Protein AF-A0A7M2J912-F1 (afdb_monomer_lite)

Organism: Pseudomonas fluorescens (NCBI:txid294)

Foldseek 3Di:
DPVPDPDPVCVVPDFPPDPVSKWKWKAQPVVRDIDIHADPDCPDDDSNVRRCVVVVNVQQGMWIWMWGQDPVRDIFTWIARRPHRDTDGDDDD

Radius of gyration: 13.6 Å; chains: 1; bounding box: 32×34×31 Å

Structure (mmCIF, N/CA/C/O backbone):
data_AF-A0A7M2J912-F1
#
_entry.id   AF-A0A7M2J912-F1
#
loop_
_atom_site.group_PDB
_atom_site.id
_atom_site.type_symbol
_atom_site.label_atom_id
_atom_site.label_alt_id
_atom_site.label_comp_id
_atom_site.label_asym_id
_atom_site.label_entity_id
_atom_site.label_seq_id
_atom_site.pdbx_PDB_ins_code
_atom_site.Cartn_x
_atom_site.Cartn_y
_atom_site.Cartn_z
_atom_site.occupancy
_atom_site.B_iso_or_equiv
_atom_site.auth_seq_id
_atom_site.auth_comp_id
_atom_site.auth_asym_id
_atom_site.auth_atom_id
_atom_site.pdbx_PDB_model_num
ATOM 1 N N . MET A 1 1 ? -13.683 -15.273 -6.089 1.00 50.94 1 MET A N 1
ATOM 2 C CA . MET A 1 1 ? -13.559 -13.847 -5.718 1.00 50.94 1 MET A CA 1
ATOM 3 C C . MET A 1 1 ? -14.308 -13.691 -4.410 1.00 50.94 1 MET A C 1
ATOM 5 O O . MET A 1 1 ? -15.406 -14.230 -4.341 1.00 50.94 1 MET A O 1
ATOM 9 N N . GLU A 1 2 ? -13.717 -13.071 -3.386 1.00 47.19 2 GLU A N 1
ATOM 10 C CA . GLU A 1 2 ? -14.394 -12.883 -2.091 1.00 47.19 2 GLU A CA 1
ATOM 11 C C . GLU A 1 2 ? -15.748 -12.171 -2.281 1.00 47.19 2 GLU A C 1
ATOM 13 O O . GLU A 1 2 ? -15.828 -11.255 -3.114 1.00 47.19 2 GLU A O 1
ATOM 18 N N . PRO A 1 3 ? -16.810 -12.558 -1.550 1.00 43.03 3 PRO A N 1
ATOM 19 C CA . PRO A 1 3 ? -18.105 -11.887 -1.623 1.00 43.03 3 PRO A CA 1
ATOM 20 C C . PRO A 1 3 ? -17.959 -10.377 -1.361 1.00 43.03 3 PRO A C 1
ATOM 22 O O . PRO A 1 3 ? -17.460 -9.967 -0.318 1.00 43.03 3 PRO A O 1
ATOM 25 N N . GLY A 1 4 ? -18.368 -9.543 -2.325 1.00 58.47 4 GLY A N 1
ATOM 26 C CA . GLY A 1 4 ? -18.256 -8.076 -2.254 1.00 58.47 4 GLY A CA 1
ATOM 27 C C . GLY A 1 4 ? -17.012 -7.469 -2.921 1.00 58.47 4 GLY A C 1
ATOM 28 O O . GLY A 1 4 ? -16.895 -6.246 -2.999 1.00 58.47 4 GLY A O 1
ATOM 29 N N . SER A 1 5 ? -16.095 -8.280 -3.455 1.00 49.88 5 SER A N 1
ATOM 30 C CA . SER A 1 5 ? -14.958 -7.777 -4.233 1.00 49.88 5 SER A CA 1
ATOM 31 C C . SER A 1 5 ? -15.402 -7.356 -5.640 1.00 49.88 5 SER A C 1
ATOM 33 O O . SER A 1 5 ? -15.755 -8.193 -6.467 1.00 49.88 5 SER A O 1
ATOM 35 N N . VAL A 1 6 ? -15.386 -6.048 -5.919 1.00 58.47 6 VAL A N 1
ATOM 36 C CA . VAL A 1 6 ? -15.851 -5.488 -7.204 1.00 58.47 6 VAL A CA 1
ATOM 37 C C . VAL A 1 6 ? -14.827 -5.600 -8.342 1.00 58.47 6 VAL A C 1
ATOM 39 O O . VAL A 1 6 ? -15.221 -5.573 -9.503 1.00 58.47 6 VAL A O 1
ATOM 42 N N . SER A 1 7 ? -13.526 -5.741 -8.047 1.00 58.28 7 SER A N 1
ATOM 43 C CA . SER A 1 7 ? -12.478 -6.060 -9.034 1.00 58.28 7 SER A CA 1
ATOM 44 C C . SER A 1 7 ? -11.099 -6.215 -8.376 1.00 58.28 7 SER A C 1
ATOM 46 O O . SER A 1 7 ? -10.679 -5.348 -7.616 1.00 58.28 7 SER A O 1
ATOM 48 N N . SER A 1 8 ? -10.341 -7.257 -8.732 1.00 64.38 8 SER A N 1
ATOM 49 C CA . SER A 1 8 ? -8.911 -7.407 -8.404 1.00 64.38 8 SER A CA 1
ATOM 50 C C . SER A 1 8 ? -7.988 -6.955 -9.548 1.00 64.38 8 SER A C 1
ATOM 52 O O . SER A 1 8 ? -6.763 -7.050 -9.430 1.00 64.38 8 SER A O 1
ATOM 54 N N . LYS A 1 9 ? -8.545 -6.420 -10.650 1.00 67.69 9 LYS A N 1
ATOM 55 C CA . LYS A 1 9 ? -7.769 -6.017 -11.840 1.00 67.69 9 LYS A CA 1
ATOM 56 C C . LYS A 1 9 ? -6.725 -4.940 -11.553 1.00 67.69 9 LYS A C 1
ATOM 58 O O . LYS A 1 9 ? -5.705 -4.920 -12.220 1.00 67.69 9 LYS A O 1
ATOM 63 N N . ALA A 1 10 ? -6.943 -4.083 -10.555 1.00 63.97 10 ALA A N 1
ATOM 64 C CA . ALA A 1 10 ? -5.972 -3.053 -10.174 1.00 63.97 10 ALA A CA 1
ATOM 65 C C . ALA A 1 10 ? -4.658 -3.634 -9.613 1.00 63.97 10 ALA A C 1
ATOM 67 O O . ALA A 1 10 ?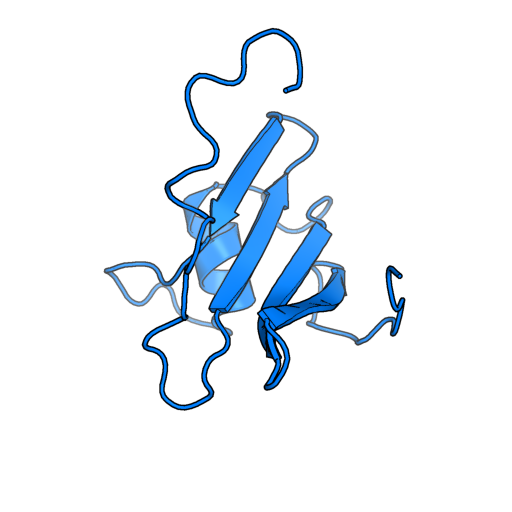 -3.629 -2.967 -9.653 1.00 63.97 10 ALA A O 1
ATOM 68 N N . ILE A 1 11 ? -4.691 -4.871 -9.103 1.00 66.94 11 ILE A N 1
ATOM 69 C CA . ILE A 1 11 ? -3.517 -5.612 -8.615 1.00 66.94 11 ILE A CA 1
ATOM 70 C C . ILE A 1 11 ? -2.999 -6.573 -9.706 1.00 66.94 11 ILE A C 1
ATOM 72 O O . ILE A 1 11 ? -1.829 -6.966 -9.709 1.00 66.94 11 ILE A O 1
ATOM 76 N N . GLN A 1 12 ? -3.847 -6.930 -10.677 1.00 67.06 12 GLN A N 1
ATOM 77 C CA . GLN A 1 12 ? -3.458 -7.721 -11.840 1.00 67.06 12 GLN A CA 1
ATOM 78 C C . GLN A 1 12 ? -2.446 -6.930 -12.680 1.00 67.06 12 GLN A C 1
ATOM 80 O O . GLN A 1 12 ? -2.748 -5.858 -13.190 1.00 67.06 12 GLN A O 1
ATOM 85 N N . ASN A 1 13 ? -1.231 -7.463 -12.817 1.00 68.88 13 ASN A N 1
ATOM 86 C CA . ASN A 1 13 ? -0.100 -6.794 -13.474 1.00 68.88 13 ASN A CA 1
ATOM 87 C C . ASN A 1 13 ? 0.313 -5.468 -12.819 1.00 68.88 13 ASN A C 1
ATOM 89 O O . ASN A 1 13 ? 0.891 -4.612 -13.483 1.00 68.88 13 ASN A O 1
ATOM 93 N N . TYR A 1 14 ? 0.043 -5.281 -11.527 1.00 70.69 14 TYR A N 1
ATOM 94 C CA . TYR A 1 14 ? 0.552 -4.113 -10.825 1.00 70.69 14 TYR A CA 1
ATOM 95 C C . TYR A 1 14 ? 2.074 -4.219 -10.649 1.00 70.69 14 TYR A C 1
ATOM 97 O O . TYR A 1 14 ? 2.580 -5.136 -9.995 1.00 70.69 14 TYR A O 1
ATOM 105 N N . PHE A 1 15 ? 2.794 -3.247 -11.209 1.00 74.38 15 PHE A N 1
ATOM 106 C CA . PHE A 1 15 ? 4.231 -3.061 -11.030 1.00 74.38 15 PHE A CA 1
ATOM 107 C C . PHE A 1 15 ? 4.465 -1.716 -10.338 1.00 74.38 15 PHE A C 1
ATOM 109 O O . PHE A 1 15 ? 4.169 -0.676 -10.934 1.00 74.38 15 PHE A O 1
ATOM 116 N N . PRO A 1 16 ? 4.980 -1.698 -9.093 1.00 77.69 16 PRO A N 1
ATOM 117 C CA . PRO A 1 16 ? 5.298 -0.443 -8.432 1.00 77.69 16 PRO A CA 1
ATOM 118 C C . PRO A 1 16 ? 6.310 0.360 -9.260 1.00 77.69 16 PRO A C 1
ATOM 120 O O . PRO A 1 16 ? 7.414 -0.113 -9.516 1.00 77.69 16 PRO A O 1
ATOM 123 N N . SER A 1 17 ? 5.970 1.594 -9.634 1.00 75.56 17 SER A N 1
ATOM 124 C CA . SER A 1 17 ? 6.832 2.478 -10.437 1.00 75.56 17 SER A CA 1
ATOM 125 C C . SER A 1 17 ? 7.949 3.159 -9.63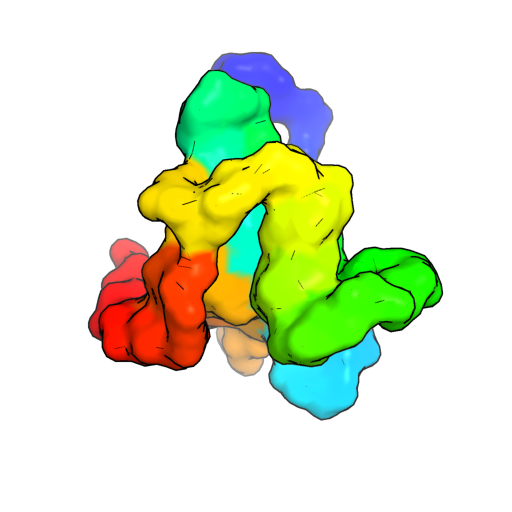3 1.00 75.56 17 SER A C 1
ATOM 127 O O . SER A 1 17 ? 8.611 4.080 -10.113 1.00 75.56 17 SER A O 1
ATOM 129 N N . THR A 1 18 ? 8.163 2.745 -8.382 1.00 78.19 18 THR A N 1
ATOM 130 C CA . THR A 1 18 ? 9.235 3.285 -7.542 1.00 78.19 18 THR A CA 1
ATOM 131 C C . THR A 1 18 ? 10.600 2.812 -8.044 1.00 78.19 18 THR A C 1
ATOM 133 O O . THR A 1 18 ? 10.722 1.767 -8.679 1.00 78.19 18 THR A O 1
ATOM 136 N N . LYS A 1 19 ? 11.667 3.546 -7.698 1.00 75.00 19 LYS A N 1
ATOM 137 C CA . LYS A 1 19 ? 13.046 3.214 -8.109 1.00 75.00 19 LYS A CA 1
ATOM 138 C C . LYS A 1 19 ? 13.482 1.784 -7.749 1.00 75.00 19 LYS A C 1
ATOM 140 O O . LYS A 1 19 ? 14.303 1.215 -8.453 1.00 75.00 19 LYS A O 1
ATOM 145 N N . ASN A 1 20 ? 12.922 1.211 -6.681 1.00 74.69 20 ASN A N 1
ATOM 146 C CA . ASN A 1 20 ? 13.262 -0.130 -6.195 1.00 74.69 20 ASN A CA 1
ATOM 147 C C . ASN A 1 20 ? 12.192 -1.182 -6.553 1.00 74.69 20 ASN A C 1
ATOM 149 O O . ASN A 1 20 ? 12.194 -2.271 -5.976 1.00 74.69 20 ASN A O 1
ATOM 153 N N . GLY A 1 21 ? 11.225 -0.846 -7.418 1.00 81.50 21 GLY A N 1
ATOM 154 C CA . GLY A 1 21 ? 10.132 -1.744 -7.812 1.00 81.50 21 GLY A CA 1
ATOM 155 C C . GLY A 1 21 ? 9.269 -2.231 -6.643 1.00 81.50 21 GLY A C 1
ATOM 156 O O . GLY A 1 21 ? 8.645 -3.284 -6.738 1.00 81.50 21 GLY A O 1
ATOM 157 N N . SER A 1 22 ? 9.283 -1.501 -5.523 1.00 83.38 22 SER A N 1
ATOM 158 C CA . SER A 1 22 ? 8.641 -1.865 -4.255 1.00 83.38 22 SER A CA 1
ATOM 159 C C . SER A 1 22 ? 7.797 -0.703 -3.743 1.00 83.38 22 SER A C 1
ATOM 161 O O . SER A 1 22 ? 8.201 0.453 -3.873 1.00 83.38 22 SER A O 1
ATOM 163 N N . VAL A 1 23 ? 6.652 -0.969 -3.134 1.00 85.69 23 VAL A N 1
ATOM 164 C CA . VAL A 1 23 ? 5.806 0.082 -2.555 1.00 85.69 23 VAL A CA 1
ATOM 165 C C . VAL A 1 23 ? 5.306 -0.334 -1.184 1.00 85.69 23 VAL A C 1
ATOM 167 O O . VAL A 1 23 ? 5.099 -1.517 -0.919 1.00 85.69 23 VAL A O 1
ATOM 170 N N . GLU A 1 24 ? 5.162 0.655 -0.310 1.00 86.75 24 GLU A N 1
ATOM 171 C CA . GLU A 1 24 ? 4.645 0.462 1.036 1.00 86.75 24 GLU A CA 1
ATOM 172 C C . GLU A 1 24 ? 3.150 0.150 0.995 1.00 86.75 24 GLU A C 1
ATOM 174 O O . GLU A 1 24 ? 2.389 0.699 0.186 1.00 86.75 24 GLU A O 1
ATOM 179 N N . PHE A 1 25 ? 2.735 -0.701 1.919 1.00 87.00 25 PHE A N 1
ATOM 180 C CA . PHE A 1 25 ? 1.349 -0.912 2.272 1.00 87.00 25 PHE A CA 1
ATOM 181 C C . PHE A 1 25 ? 1.197 -0.896 3.787 1.00 87.00 25 PHE A C 1
ATOM 183 O O . PHE A 1 25 ? 2.103 -1.272 4.536 1.00 87.00 25 PHE A O 1
ATOM 190 N N . VAL A 1 26 ? 0.016 -0.493 4.227 1.00 86.88 26 VAL A N 1
ATOM 191 C CA . VAL A 1 26 ? -0.388 -0.512 5.624 1.00 86.88 26 VAL A CA 1
ATOM 192 C C . VAL A 1 26 ? -1.827 -0.993 5.726 1.00 86.88 26 VAL A C 1
ATOM 194 O O . VAL A 1 26 ? -2.673 -0.673 4.890 1.00 86.88 26 VAL A O 1
ATOM 197 N N . PHE A 1 27 ? -2.108 -1.758 6.767 1.00 85.50 27 PHE A N 1
ATOM 198 C CA . PHE A 1 27 ? -3.437 -2.203 7.134 1.00 85.50 27 PHE A CA 1
ATOM 199 C C . PHE A 1 27 ? -3.717 -1.814 8.582 1.00 85.50 27 PHE A C 1
ATOM 201 O O . PHE A 1 27 ? -2.968 -2.171 9.498 1.00 85.50 27 PHE A O 1
ATOM 208 N N . TYR A 1 28 ? -4.813 -1.085 8.778 1.00 85.69 28 TYR A N 1
ATOM 209 C CA . TYR A 1 28 ? -5.319 -0.727 10.092 1.00 85.69 28 TYR A CA 1
ATOM 210 C C . TYR A 1 28 ? -6.570 -1.556 10.421 1.00 85.69 28 TYR A C 1
ATOM 212 O O . TYR A 1 28 ? -7.637 -1.292 9.858 1.00 85.69 28 TYR A O 1
ATOM 220 N N . PRO A 1 29 ? -6.479 -2.540 11.339 1.00 82.81 29 PRO A N 1
ATOM 221 C CA . PRO A 1 29 ? -7.571 -3.474 11.614 1.00 82.81 29 PRO A CA 1
ATOM 222 C C . PRO A 1 29 ? -8.795 -2.806 12.241 1.00 82.81 29 PRO A C 1
ATOM 224 O O . PRO A 1 29 ? -9.917 -3.235 12.010 1.00 82.81 29 PRO A O 1
ATOM 227 N N . LYS A 1 30 ? -8.601 -1.732 13.022 1.00 83.69 30 LYS A N 1
ATOM 228 C CA . LYS A 1 30 ? -9.699 -1.066 13.743 1.00 83.69 30 LYS A CA 1
ATOM 229 C C . LYS A 1 30 ? -10.755 -0.493 12.796 1.00 83.69 30 LYS A C 1
ATOM 231 O O . LYS A 1 30 ? -11.930 -0.459 13.138 1.00 83.69 30 LYS A O 1
ATOM 236 N N . THR A 1 31 ? -10.329 -0.029 11.624 1.00 84.25 31 THR A N 1
ATOM 237 C CA . THR A 1 31 ? -11.204 0.575 10.608 1.00 84.25 31 THR A CA 1
ATOM 238 C C . THR A 1 31 ? -11.226 -0.227 9.309 1.00 84.25 31 THR A C 1
ATOM 240 O O . THR A 1 31 ? -11.759 0.256 8.313 1.00 84.25 31 THR A O 1
ATOM 243 N N . ASN A 1 32 ? -10.627 -1.425 9.295 1.00 84.31 32 ASN A N 1
ATOM 244 C CA . ASN A 1 32 ? -10.433 -2.252 8.100 1.00 84.31 32 ASN A CA 1
ATOM 245 C C . ASN A 1 32 ? -9.866 -1.464 6.906 1.00 84.31 32 ASN A C 1
ATOM 247 O O . ASN A 1 32 ? -10.273 -1.651 5.761 1.00 84.31 32 ASN A O 1
ATOM 251 N N . THR A 1 33 ? -8.943 -0.538 7.172 1.00 84.94 33 THR A N 1
ATOM 252 C CA . THR A 1 33 ? -8.396 0.349 6.141 1.00 84.94 33 THR A CA 1
ATOM 253 C C . THR A 1 33 ? -7.095 -0.216 5.603 1.00 84.94 33 THR A C 1
ATOM 255 O O . THR A 1 33 ? -6.128 -0.366 6.346 1.00 84.94 33 THR A O 1
ATOM 258 N N . PHE A 1 34 ? -7.069 -0.490 4.302 1.00 85.12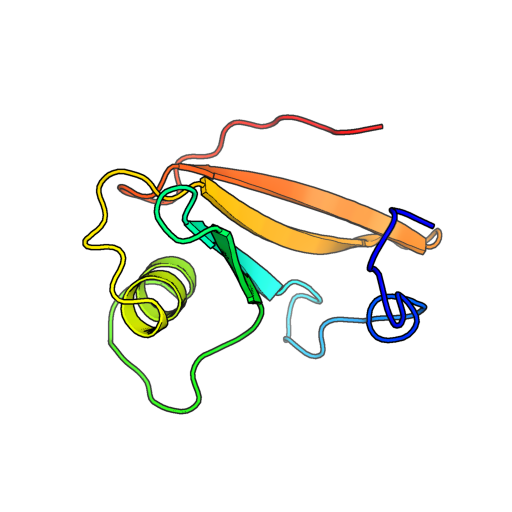 34 PHE A N 1
ATOM 259 C CA . PHE A 1 34 ? -5.873 -0.881 3.568 1.00 85.12 34 PHE A CA 1
ATOM 260 C C . PHE A 1 34 ? -5.417 0.283 2.688 1.00 85.12 34 PHE A C 1
ATOM 262 O O . PHE A 1 34 ? -6.166 0.729 1.818 1.00 85.12 34 PHE A O 1
ATOM 269 N N . ALA A 1 35 ? -4.205 0.781 2.917 1.00 85.44 35 ALA A N 1
ATOM 270 C CA . ALA A 1 35 ? -3.611 1.842 2.116 1.00 85.44 35 ALA A CA 1
ATOM 271 C C . ALA A 1 35 ? -2.302 1.365 1.490 1.00 85.44 35 ALA A C 1
ATOM 273 O O . ALA A 1 35 ? -1.497 0.684 2.120 1.00 85.44 35 ALA A O 1
ATOM 274 N N . VAL A 1 36 ? -2.101 1.743 0.232 1.00 85.44 36 VAL A N 1
ATOM 275 C CA . VAL A 1 36 ? -0.940 1.390 -0.583 1.00 85.44 36 VAL A CA 1
ATOM 276 C C . VAL A 1 36 ? -0.453 2.644 -1.274 1.00 85.44 36 VAL A C 1
ATOM 278 O O . VAL A 1 36 ? -1.262 3.406 -1.805 1.00 85.44 36 VAL A O 1
ATOM 281 N N . GLY A 1 37 ? 0.861 2.822 -1.340 1.00 83.81 37 GLY A N 1
ATOM 282 C CA . GLY A 1 37 ? 1.444 3.859 -2.177 1.00 83.81 37 GLY A CA 1
ATOM 283 C C . GLY A 1 37 ? 2.404 4.763 -1.436 1.00 83.81 37 GLY A C 1
ATOM 284 O O . GLY A 1 37 ? 3.043 4.394 -0.453 1.00 83.81 37 GLY A O 1
ATOM 285 N N . LYS A 1 38 ? 2.499 5.980 -1.958 1.00 82.31 38 LYS A N 1
ATOM 286 C CA . LYS A 1 38 ? 3.238 7.079 -1.360 1.00 82.31 38 LYS A CA 1
ATOM 287 C C . LYS A 1 38 ? 2.291 8.276 -1.255 1.00 82.31 38 LYS A C 1
ATOM 289 O O . LYS A 1 38 ? 1.657 8.602 -2.260 1.00 82.31 38 LYS A O 1
ATOM 294 N N . PRO A 1 39 ? 2.201 8.938 -0.093 1.00 81.00 39 PRO A N 1
ATOM 295 C CA . PRO A 1 39 ? 1.436 10.173 0.032 1.00 81.00 39 PRO A CA 1
ATOM 296 C C . PRO A 1 39 ? 1.927 11.239 -0.960 1.00 81.00 39 PRO A C 1
ATOM 298 O O . PRO A 1 39 ? 3.121 11.322 -1.258 1.00 81.00 39 PRO A O 1
ATOM 301 N N . THR A 1 40 ? 1.007 12.053 -1.479 1.00 80.94 40 THR A N 1
ATOM 302 C CA . THR A 1 40 ? 1.331 13.161 -2.396 1.00 80.94 40 THR A CA 1
ATOM 303 C C . THR A 1 40 ? 2.174 14.230 -1.705 1.00 80.94 40 THR A C 1
ATOM 305 O O . THR A 1 40 ? 3.123 14.746 -2.291 1.00 80.94 40 THR A O 1
ATOM 308 N N . ASN A 1 41 ? 1.865 14.505 -0.438 1.00 85.56 41 ASN A N 1
ATOM 309 C CA . ASN A 1 41 ? 2.608 15.427 0.409 1.00 85.56 41 ASN A CA 1
ATOM 310 C C . ASN A 1 41 ? 3.625 14.663 1.260 1.00 85.56 41 ASN A C 1
ATOM 312 O O . ASN A 1 41 ? 3.329 13.586 1.773 1.00 85.56 41 ASN A O 1
ATOM 316 N N . ASN A 1 42 ? 4.815 15.234 1.446 1.00 84.12 42 ASN A N 1
ATOM 317 C CA . ASN A 1 42 ? 5.794 14.684 2.379 1.00 84.12 42 ASN A CA 1
ATOM 318 C C . ASN A 1 42 ? 5.345 14.982 3.815 1.00 84.12 42 ASN A C 1
ATOM 320 O O . ASN A 1 42 ? 5.335 16.141 4.226 1.00 84.12 42 ASN A O 1
ATOM 324 N N . LEU A 1 43 ? 4.983 13.938 4.559 1.00 83.12 43 LEU A N 1
ATOM 325 C CA . LEU A 1 43 ? 4.513 14.047 5.945 1.00 83.12 43 LEU A CA 1
ATOM 326 C C . LEU A 1 43 ? 5.648 13.897 6.979 1.00 83.12 43 LEU A C 1
ATOM 328 O O . LEU A 1 43 ? 5.396 13.976 8.176 1.00 83.12 43 LEU A O 1
ATOM 332 N N . GLY A 1 44 ? 6.899 13.713 6.532 1.00 78.50 44 GLY A N 1
ATOM 333 C CA . GLY A 1 44 ? 8.057 13.485 7.403 1.00 78.50 44 GLY A CA 1
ATOM 334 C C . GLY A 1 44 ? 8.190 12.031 7.884 1.00 78.50 44 GLY A C 1
ATOM 335 O O . GLY A 1 44 ? 7.241 11.257 7.865 1.00 78.50 44 GLY A O 1
ATOM 336 N N . GLY A 1 45 ? 9.400 11.626 8.285 1.00 81.44 45 GLY A N 1
ATOM 337 C CA . GLY A 1 45 ? 9.688 10.244 8.699 1.00 81.44 45 GLY A CA 1
ATOM 338 C C . GLY A 1 45 ? 9.878 9.262 7.534 1.00 81.44 45 GLY A C 1
ATOM 339 O O . GLY A 1 45 ? 10.079 9.662 6.381 1.00 81.44 45 GLY A O 1
ATOM 340 N N . SER A 1 46 ? 9.854 7.960 7.835 1.00 80.56 46 SER A N 1
ATOM 341 C CA . SER A 1 46 ? 10.014 6.902 6.827 1.00 80.56 46 SER A CA 1
ATOM 342 C C . SER A 1 46 ? 8.793 6.813 5.896 1.00 80.56 46 SER A C 1
ATOM 344 O O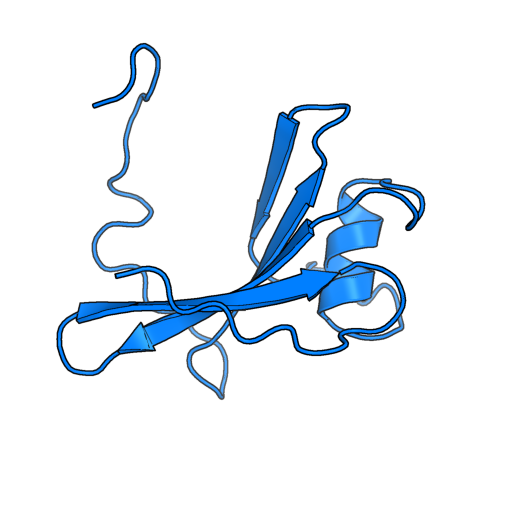 . SER A 1 46 ? 7.692 7.180 6.303 1.00 80.56 46 SER A O 1
ATOM 346 N N . PRO A 1 47 ? 8.929 6.287 4.662 1.00 81.31 47 PRO A N 1
ATOM 347 C CA . PRO A 1 47 ? 7.788 6.076 3.764 1.00 81.31 47 PRO A CA 1
ATOM 348 C C . PRO A 1 47 ? 6.620 5.318 4.416 1.00 81.31 47 PRO A C 1
ATOM 350 O O . PRO A 1 47 ? 5.462 5.662 4.196 1.00 81.31 47 PRO A O 1
ATOM 353 N N . HIS A 1 48 ? 6.935 4.346 5.276 1.00 82.44 48 HIS A N 1
ATOM 354 C CA . HIS A 1 48 ? 5.955 3.588 6.046 1.00 82.44 48 HIS A CA 1
ATOM 355 C C . HIS A 1 48 ? 5.205 4.457 7.064 1.00 82.44 48 HIS A C 1
ATOM 357 O O . HIS A 1 48 ? 3.983 4.390 7.156 1.00 82.44 48 HIS A O 1
ATOM 363 N N . GLN A 1 49 ? 5.927 5.308 7.804 1.00 80.75 49 GLN A N 1
ATOM 364 C CA . GLN A 1 49 ? 5.320 6.253 8.747 1.00 80.75 49 GLN A CA 1
ATOM 365 C C . GLN A 1 49 ? 4.420 7.247 8.017 1.00 80.75 49 GLN A C 1
ATOM 367 O O . GLN A 1 49 ? 3.281 7.443 8.419 1.00 80.75 49 GLN A O 1
ATOM 372 N N . GLN A 1 50 ? 4.880 7.799 6.893 1.00 86.19 50 GLN A N 1
ATOM 373 C CA . GLN A 1 50 ? 4.074 8.725 6.097 1.00 86.19 50 GLN A CA 1
ATOM 374 C C . GLN A 1 50 ? 2.770 8.077 5.623 1.00 86.19 50 GLN A C 1
ATOM 376 O O . GLN A 1 50 ? 1.717 8.706 5.674 1.00 86.19 50 GLN A O 1
ATOM 381 N N . LEU A 1 51 ? 2.813 6.816 5.187 1.00 84.62 51 LEU A N 1
ATOM 382 C CA . LEU A 1 51 ? 1.610 6.091 4.784 1.00 84.62 51 LEU A CA 1
ATOM 383 C C . LEU A 1 51 ? 0.706 5.734 5.982 1.00 84.62 51 LEU A C 1
ATOM 385 O O . LEU A 1 51 ? -0.512 5.744 5.851 1.00 84.62 51 LEU A O 1
ATOM 389 N N . ALA A 1 52 ? 1.271 5.463 7.159 1.00 83.00 52 ALA A N 1
ATOM 390 C CA . ALA A 1 52 ? 0.503 5.249 8.387 1.00 83.00 52 ALA A CA 1
ATOM 391 C C . ALA A 1 52 ? -0.213 6.525 8.879 1.00 83.00 52 ALA A C 1
ATOM 393 O O . ALA A 1 52 ? -1.321 6.435 9.425 1.00 83.00 52 ALA A O 1
ATOM 394 N N . GLU A 1 53 ? 0.397 7.696 8.669 1.00 85.00 53 GLU A N 1
ATOM 395 C CA . GLU A 1 53 ? -0.164 9.008 9.014 1.00 85.00 53 GLU A CA 1
ATOM 396 C C . GLU A 1 53 ? -1.371 9.378 8.142 1.00 85.00 53 GLU A C 1
ATOM 398 O O . GLU A 1 53 ? -2.347 9.938 8.647 1.00 85.00 53 GLU A O 1
ATOM 403 N N . THR A 1 54 ? -1.383 9.013 6.851 1.00 84.12 54 THR A N 1
ATOM 404 C CA . THR A 1 54 ? -2.534 9.327 5.975 1.00 84.12 54 THR A CA 1
ATOM 405 C C . THR A 1 54 ? -3.829 8.670 6.436 1.00 84.12 54 THR A C 1
ATOM 407 O O . THR A 1 54 ? -4.908 9.216 6.204 1.00 84.12 54 THR A O 1
ATOM 410 N N . ILE A 1 55 ? -3.732 7.530 7.120 1.00 81.88 55 ILE A N 1
ATOM 411 C CA . ILE A 1 55 ? -4.883 6.794 7.648 1.00 81.88 55 ILE A CA 1
ATOM 412 C C . ILE A 1 55 ? -5.125 7.040 9.144 1.00 81.88 55 ILE A C 1
ATOM 414 O O . ILE A 1 55 ? -5.939 6.343 9.748 1.00 81.88 55 ILE A O 1
ATOM 418 N N . LYS A 1 56 ? -4.451 8.040 9.741 1.00 74.25 56 LYS A N 1
ATOM 419 C CA . LYS A 1 56 ? -4.642 8.500 11.133 1.00 74.25 56 LYS A CA 1
ATOM 420 C C . LYS A 1 56 ? -4.602 7.367 12.169 1.00 74.25 56 LYS A C 1
ATOM 422 O O . LYS A 1 56 ? -5.340 7.380 13.152 1.00 74.25 56 LYS A O 1
ATOM 427 N N . SER A 1 57 ? -3.748 6.369 11.945 1.00 65.62 57 SER A N 1
ATOM 428 C CA . SER A 1 57 ? -3.729 5.140 12.753 1.00 65.62 57 SER A CA 1
ATOM 429 C C . SER A 1 57 ? -3.148 5.312 14.164 1.00 65.62 57 SER A C 1
ATOM 431 O O . SER A 1 57 ? -3.3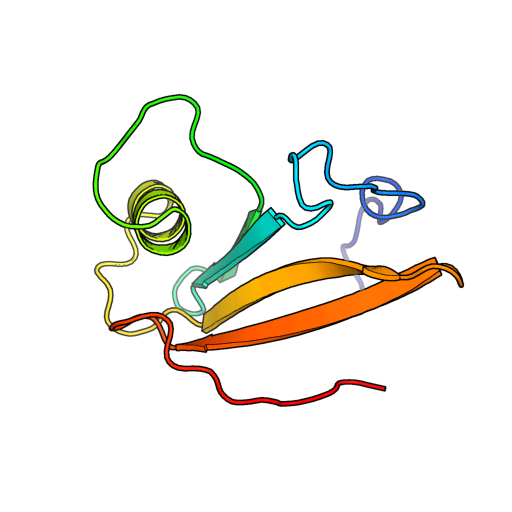16 4.426 15.002 1.00 65.62 57 SER A O 1
ATOM 433 N N . GLY A 1 58 ? -2.457 6.423 14.450 1.00 64.06 58 GLY A N 1
ATOM 434 C CA . GLY A 1 58 ? -1.872 6.693 15.770 1.00 64.06 58 GLY A CA 1
ATOM 435 C C . GLY A 1 58 ? -0.770 5.707 16.194 1.00 64.06 58 GLY A C 1
ATOM 436 O O . GLY A 1 58 ? -0.460 5.611 17.378 1.00 64.06 58 GLY A O 1
ATOM 437 N N . GLY A 1 59 ? -0.200 4.946 15.252 1.00 58.47 59 GLY A N 1
ATOM 438 C CA . GLY A 1 59 ? 1.054 4.195 15.410 1.00 58.47 59 GLY A CA 1
ATOM 439 C C . GLY A 1 59 ? 1.012 2.850 16.155 1.00 58.47 59 GLY A C 1
ATOM 440 O O . GLY A 1 59 ? 1.916 2.043 15.961 1.00 58.47 59 GLY A O 1
ATOM 441 N N . SER A 1 60 ? -0.001 2.541 16.971 1.00 63.28 60 SER A N 1
ATOM 442 C CA . SER A 1 60 ? 0.105 1.407 17.918 1.00 63.28 60 SER A CA 1
ATOM 443 C C . SER A 1 60 ? -0.422 0.050 17.424 1.00 63.28 60 SER A C 1
ATOM 445 O O . SER A 1 60 ? -0.089 -0.985 17.999 1.00 63.28 60 SER A O 1
ATOM 447 N N . THR A 1 61 ? -1.231 0.006 16.361 1.00 72.44 61 THR A N 1
ATOM 448 C CA . THR A 1 61 ? -1.908 -1.229 15.896 1.00 72.44 61 THR A CA 1
ATOM 449 C C . THR A 1 61 ? -1.997 -1.309 14.375 1.00 72.44 61 THR A C 1
ATOM 451 O O . THR A 1 61 ? -3.046 -1.582 13.803 1.00 72.44 61 THR A O 1
ATOM 454 N N . LEU A 1 62 ? -0.881 -1.053 13.702 1.00 77.06 62 LEU A N 1
ATOM 455 C CA . LEU A 1 62 ? -0.791 -1.126 12.250 1.00 77.06 62 LEU A CA 1
ATOM 456 C C . LEU A 1 62 ? 0.174 -2.242 11.845 1.00 77.06 62 LEU A C 1
ATOM 458 O O . LEU A 1 62 ? 1.277 -2.366 12.391 1.00 77.06 62 LEU A O 1
ATOM 462 N N . VAL A 1 63 ? -0.285 -3.074 10.914 1.00 83.62 63 VAL A N 1
ATOM 463 C CA . VAL A 1 63 ? 0.538 -4.072 10.227 1.00 83.62 63 VAL A CA 1
ATOM 464 C C . VAL A 1 63 ? 0.771 -3.572 8.818 1.00 83.62 63 VAL A C 1
ATOM 466 O O . VAL A 1 63 ? -0.108 -2.964 8.212 1.00 83.62 63 VAL A O 1
ATOM 469 N N . GLY A 1 64 ? 1.955 -3.780 8.282 1.00 83.38 64 GLY A N 1
ATOM 470 C CA . GLY A 1 64 ? 2.229 -3.336 6.932 1.00 83.38 64 GLY A CA 1
ATOM 471 C C . GLY A 1 64 ? 3.537 -3.892 6.441 1.00 83.38 64 GLY A C 1
ATOM 472 O O . GLY A 1 64 ? 4.094 -4.805 7.040 1.00 83.38 64 GLY A O 1
ATOM 473 N N . GLY A 1 65 ? 4.018 -3.359 5.338 1.00 86.50 65 GLY A N 1
ATOM 474 C CA . GLY A 1 65 ? 5.129 -3.961 4.639 1.00 86.50 65 GLY A CA 1
ATOM 475 C C . GLY A 1 65 ? 5.455 -3.221 3.366 1.00 86.50 65 GLY A C 1
ATOM 476 O O . GLY A 1 65 ? 4.789 -2.267 2.980 1.00 86.50 65 GLY A O 1
ATOM 477 N N . MET A 1 66 ? 6.439 -3.741 2.662 1.00 86.25 66 MET A N 1
ATOM 478 C CA . MET A 1 66 ? 6.609 -3.486 1.249 1.00 86.25 66 MET A CA 1
ATOM 479 C C . MET A 1 66 ? 6.065 -4.668 0.471 1.00 86.25 66 MET A C 1
ATOM 481 O O . MET A 1 66 ? 6.248 -5.821 0.866 1.00 86.25 66 MET A O 1
ATOM 485 N N . PHE A 1 67 ? 5.482 -4.381 -0.682 1.00 84.06 67 PHE A N 1
ATOM 486 C CA . PHE A 1 67 ? 5.269 -5.387 -1.703 1.00 84.06 67 PHE A CA 1
ATOM 487 C C . PHE A 1 67 ? 6.020 -5.013 -2.977 1.00 84.06 67 PHE A C 1
ATOM 489 O O . PHE A 1 67 ? 6.147 -3.838 -3.334 1.00 84.06 67 PHE A O 1
ATOM 496 N N . ARG A 1 68 ? 6.523 -6.031 -3.670 1.00 84.75 68 ARG A N 1
ATOM 497 C CA . ARG A 1 68 ? 7.176 -5.909 -4.975 1.00 84.75 68 ARG A CA 1
ATOM 498 C C . ARG A 1 68 ? 6.779 -7.062 -5.878 1.00 84.75 68 ARG A C 1
ATOM 500 O O . ARG A 1 68 ? 6.395 -8.129 -5.399 1.00 84.75 68 ARG A O 1
ATOM 507 N N . ARG A 1 69 ? 6.919 -6.856 -7.183 1.00 83.31 69 ARG A N 1
ATOM 508 C CA . ARG A 1 69 ? 6.735 -7.913 -8.177 1.00 83.31 69 ARG A CA 1
ATOM 509 C C . ARG A 1 69 ? 8.063 -8.631 -8.404 1.00 83.31 69 ARG A C 1
ATOM 511 O O . ARG A 1 69 ? 9.079 -7.980 -8.649 1.00 83.31 69 ARG A O 1
ATOM 518 N N . GLY A 1 70 ? 8.065 -9.950 -8.257 1.00 79.81 70 GLY A N 1
ATOM 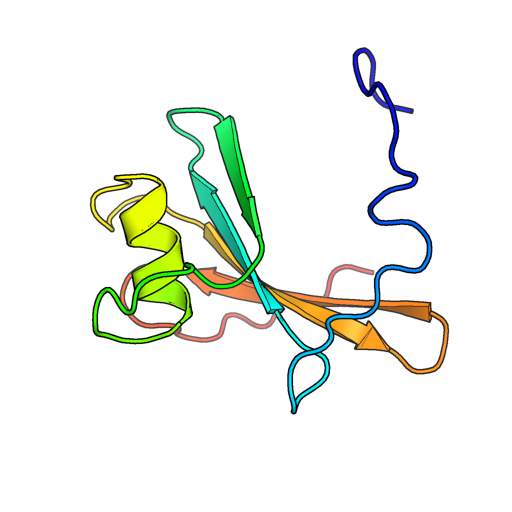519 C CA . GLY A 1 70 ? 9.204 -10.794 -8.596 1.00 79.81 70 GLY A CA 1
ATOM 520 C C . GLY A 1 70 ? 9.302 -11.062 -10.103 1.00 79.81 70 GLY A C 1
ATOM 521 O O . GLY A 1 70 ? 8.361 -10.770 -10.849 1.00 79.81 70 GLY A O 1
ATOM 522 N N . PRO A 1 71 ? 10.444 -11.595 -10.568 1.00 80.44 71 PRO A N 1
ATOM 523 C CA . PRO A 1 71 ? 10.700 -11.839 -11.987 1.00 80.44 71 PRO A CA 1
ATOM 524 C C . PRO A 1 71 ? 9.744 -12.860 -12.623 1.00 80.44 71 PRO A C 1
ATOM 526 O O . PRO A 1 71 ? 9.570 -12.826 -13.837 1.00 80.44 71 PRO A O 1
ATOM 529 N N . ASN A 1 72 ? 9.089 -13.719 -11.834 1.00 79.00 72 ASN A N 1
ATOM 530 C CA . ASN A 1 72 ? 8.138 -14.726 -12.318 1.00 79.00 72 ASN A CA 1
ATOM 531 C C . ASN A 1 72 ? 6.673 -14.319 -12.076 1.00 79.00 72 ASN A C 1
ATOM 533 O O . ASN A 1 72 ? 5.764 -15.139 -12.194 1.00 79.00 72 ASN A O 1
ATOM 537 N N . GLY A 1 73 ? 6.420 -13.053 -11.731 1.00 74.75 73 GLY A N 1
ATOM 538 C CA . GLY A 1 73 ? 5.076 -12.545 -11.456 1.00 74.75 73 GLY A CA 1
ATOM 539 C C . GLY A 1 73 ? 4.575 -12.804 -10.034 1.00 74.75 73 GLY A C 1
ATOM 540 O O . GLY A 1 73 ? 3.444 -12.425 -9.717 1.00 74.75 73 GLY A O 1
ATOM 541 N N . GLU A 1 74 ? 5.404 -13.376 -9.162 1.00 78.88 74 GLU A N 1
ATOM 542 C CA . GLU A 1 74 ? 5.100 -13.534 -7.745 1.00 78.88 74 GLU A CA 1
ATOM 543 C C . GLU A 1 74 ? 4.991 -12.174 -7.037 1.00 78.88 74 GLU A C 1
ATOM 545 O O . GLU A 1 74 ? 5.665 -11.198 -7.387 1.00 78.88 74 GLU A O 1
ATOM 550 N N . VAL A 1 75 ? 4.133 -12.097 -6.020 1.00 78.88 75 VAL A N 1
ATOM 551 C CA . VAL A 1 75 ? 4.080 -10.945 -5.118 1.00 78.88 75 VAL A CA 1
ATOM 552 C C . VAL A 1 75 ? 4.976 -11.253 -3.929 1.00 78.88 75 VAL A C 1
ATOM 554 O O . VAL A 1 75 ? 4.723 -12.190 -3.181 1.00 78.88 75 VAL A O 1
ATOM 557 N N . ILE A 1 76 ? 6.032 -10.463 -3.762 1.00 81.19 76 ILE A N 1
ATOM 558 C CA . ILE A 1 76 ? 6.963 -10.606 -2.646 1.00 81.19 76 ILE A CA 1
ATOM 559 C C . ILE A 1 76 ? 6.618 -9.529 -1.635 1.00 81.19 76 ILE A C 1
ATOM 561 O O . ILE A 1 76 ? 6.808 -8.341 -1.907 1.00 81.19 76 ILE A O 1
ATOM 565 N N . THR A 1 77 ? 6.126 -9.953 -0.478 1.00 78.56 77 THR A N 1
ATOM 566 C CA . THR A 1 77 ? 5.842 -9.084 0.661 1.00 78.56 77 THR A CA 1
ATOM 567 C C . THR A 1 77 ? 6.869 -9.283 1.766 1.00 78.56 77 THR A C 1
ATOM 569 O O . THR A 1 77 ? 7.585 -10.284 1.826 1.00 78.56 77 THR A O 1
ATOM 572 N N . ASN A 1 78 ? 6.965 -8.297 2.645 1.00 75.62 78 ASN A N 1
ATOM 573 C CA . ASN A 1 78 ? 7.518 -8.476 3.977 1.00 75.62 78 ASN A CA 1
ATOM 574 C C . ASN A 1 78 ? 6.546 -7.888 5.004 1.00 75.62 78 ASN A C 1
ATOM 576 O O . ASN A 1 78 ? 5.655 -7.125 4.638 1.00 75.62 78 ASN A O 1
ATOM 580 N N . GLU A 1 79 ? 6.718 -8.246 6.274 1.00 67.62 79 GLU A N 1
ATOM 581 C CA . GLU A 1 79 ? 5.950 -7.660 7.367 1.00 67.62 79 GLU A CA 1
ATOM 582 C C . GLU A 1 79 ? 6.840 -6.723 8.202 1.00 67.62 79 GLU A C 1
ATOM 584 O O . GLU A 1 79 ? 7.926 -7.080 8.679 1.00 67.62 79 GLU A O 1
ATOM 589 N N . PHE A 1 80 ? 6.357 -5.498 8.373 1.00 62.94 80 PHE A N 1
ATOM 590 C CA . PHE A 1 80 ? 6.852 -4.466 9.265 1.00 62.94 80 PHE A CA 1
ATOM 591 C C . PHE A 1 80 ? 5.763 -4.152 10.298 1.00 62.94 80 PHE A C 1
ATOM 593 O O . PHE A 1 80 ? 4.654 -3.745 9.953 1.00 62.94 80 PHE A O 1
ATOM 600 N N . ARG A 1 81 ? 6.085 -4.317 11.588 1.00 52.06 81 ARG A N 1
ATOM 601 C CA . ARG A 1 81 ? 5.211 -3.888 12.691 1.00 52.06 81 ARG A CA 1
ATOM 602 C C . ARG A 1 81 ? 5.497 -2.420 13.025 1.00 52.06 81 ARG A C 1
ATOM 604 O O . ARG A 1 81 ? 6.664 -2.035 13.169 1.00 52.06 81 ARG A O 1
ATOM 611 N N . GLY A 1 82 ? 4.431 -1.627 13.124 1.00 49.56 82 GLY A N 1
ATOM 612 C CA . GLY A 1 82 ? 4.385 -0.162 12.998 1.00 49.56 82 GLY A CA 1
ATOM 613 C C . GLY A 1 82 ? 5.190 0.728 13.954 1.00 49.56 82 GLY A C 1
ATOM 614 O O . GLY A 1 82 ? 4.978 1.932 13.931 1.00 49.56 82 GLY A O 1
ATOM 615 N N . GLU A 1 83 ? 6.140 0.226 14.745 1.00 46.91 83 GLU A N 1
ATOM 616 C CA . GLU A 1 83 ? 6.910 1.103 15.641 1.00 46.91 83 GLU A CA 1
ATOM 617 C C . GLU A 1 83 ? 8.260 1.544 15.058 1.00 46.91 83 GLU A C 1
ATOM 619 O O . GLU A 1 83 ? 8.771 2.589 15.448 1.00 46.91 83 GLU A O 1
ATOM 624 N N . LYS A 1 84 ? 8.851 0.788 14.111 1.00 46.47 84 LYS A N 1
ATOM 625 C CA . LYS A 1 84 ? 10.191 1.111 13.559 1.00 46.47 84 LYS A CA 1
ATOM 626 C C . LYS A 1 84 ? 10.649 0.298 12.338 1.00 46.47 84 LYS A C 1
ATOM 628 O O . LYS A 1 84 ? 11.851 0.159 12.130 1.00 46.47 84 LYS A O 1
ATOM 633 N N . GLY A 1 85 ? 9.751 -0.296 11.545 1.00 45.78 85 GLY A N 1
ATOM 634 C CA . GLY A 1 85 ? 10.182 -1.077 10.372 1.00 45.78 85 GLY A CA 1
ATOM 635 C C . GLY A 1 85 ? 11.150 -2.222 10.723 1.00 45.78 85 GLY A C 1
ATOM 636 O O . GLY A 1 85 ? 12.064 -2.533 9.959 1.00 45.78 85 GLY A O 1
ATOM 637 N N . ARG A 1 86 ? 11.001 -2.847 11.902 1.00 43.41 86 ARG A N 1
ATOM 638 C CA . ARG A 1 86 ? 11.767 -4.058 12.224 1.00 43.41 86 ARG A CA 1
ATOM 639 C C . ARG A 1 86 ? 11.195 -5.218 11.419 1.00 43.41 86 ARG A C 1
ATOM 641 O O . ARG A 1 86 ? 10.035 -5.576 11.596 1.00 43.41 86 ARG A O 1
ATOM 648 N N . ARG A 1 87 ? 12.038 -5.782 10.547 1.00 41.56 87 ARG A N 1
ATOM 649 C CA . ARG A 1 87 ? 11.772 -6.999 9.773 1.00 41.56 87 ARG A CA 1
ATOM 650 C C . ARG A 1 87 ? 11.280 -8.111 10.700 1.00 41.56 87 ARG A C 1
ATOM 652 O O . ARG A 1 87 ? 12.028 -8.527 11.587 1.00 41.56 87 ARG A O 1
ATOM 659 N N . LYS A 1 88 ? 10.107 -8.665 10.413 1.00 39.47 88 LYS A N 1
ATOM 660 C CA . LYS A 1 88 ? 9.846 -10.083 10.660 1.00 39.47 88 LYS A CA 1
ATOM 661 C C . LYS A 1 88 ? 9.657 -10.728 9.287 1.00 39.47 88 LYS A C 1
ATOM 663 O O . LYS A 1 88 ? 8.865 -10.267 8.473 1.00 39.47 88 LYS A O 1
ATOM 668 N N . GLY A 1 89 ? 10.549 -11.654 8.954 1.00 36.78 89 GLY A N 1
ATOM 669 C CA . GLY A 1 89 ? 10.611 -12.254 7.628 1.00 36.78 89 GLY A CA 1
ATOM 670 C C . GLY A 1 89 ? 9.637 -13.411 7.515 1.00 36.78 89 GLY A C 1
ATOM 671 O O . GLY A 1 89 ? 10.077 -14.548 7.634 1.00 36.78 89 GLY A O 1
ATOM 672 N N . ASP A 1 90 ? 8.369 -13.126 7.237 1.00 40.00 90 ASP A N 1
ATOM 673 C CA . ASP A 1 90 ? 7.384 -14.169 6.961 1.00 40.00 90 ASP A CA 1
ATOM 674 C C . ASP A 1 90 ? 7.136 -14.207 5.440 1.00 40.00 90 ASP A C 1
ATOM 676 O O . ASP A 1 90 ? 6.625 -13.266 4.833 1.00 40.00 90 ASP A O 1
ATOM 680 N N . ARG A 1 91 ? 7.626 -15.282 4.803 1.00 32.16 91 ARG A N 1
ATOM 681 C CA . ARG A 1 91 ? 7.340 -15.631 3.404 1.00 32.16 91 ARG A CA 1
ATOM 682 C C . ARG A 1 91 ? 5.946 -16.247 3.364 1.00 32.16 91 ARG A C 1
ATOM 684 O O . ARG A 1 91 ? 5.767 -17.337 3.895 1.00 32.16 91 ARG A O 1
ATOM 691 N N . PHE A 1 92 ? 5.004 -15.591 2.702 1.00 29.19 92 PHE A N 1
ATOM 692 C CA . PHE A 1 92 ? 3.757 -16.231 2.294 1.00 29.19 92 PHE A CA 1
ATOM 693 C C . PHE A 1 92 ? 3.987 -16.864 0.915 1.00 29.19 92 PHE A C 1
ATOM 695 O O . PHE A 1 92 ? 4.222 -16.145 -0.059 1.00 29.19 92 PHE A O 1
ATOM 702 N N . ILE A 1 93 ? 4.009 -18.200 0.874 1.00 35.28 93 ILE A N 1
ATOM 703 C CA . ILE A 1 93 ? 3.778 -19.013 -0.331 1.00 35.28 93 ILE A CA 1
ATOM 704 C C . ILE A 1 93 ? 2.372 -19.596 -0.259 1.00 35.28 93 ILE A C 1
ATOM 706 O O . ILE A 1 93 ? 1.940 -19.898 0.876 1.00 35.28 93 ILE A O 1
#

InterPro domains:
  IPR029106 Bacterial toxin 43 [PF15537] (7-87)

Sequence (93 aa):
MEPGSVSSKAIQNYFPSTKNGSVEFVFYPKTNTFAVGKPTNNLGGSPHQQLAETIKSGGSTLVGGMFRRGPNGEVITNEFRGEKGRRKGDRFI

pLDDT: mean 71.65, std 15.69, range [29.19, 87.0]

Secondary structure (DSSP, 8-state):
--TT----TTTTT----STTSEEEEEEEGGGTEEEES--SS--SS-HHHHHHHHTT--SSS-EEEEEEE-TTS-EEE-EEETTTTEEE-----